Protein AF-A0A1G1HIR2-F1 (afdb_monomer)

pLDDT: mean 94.15, std 6.8, range [61.06, 98.75]

Mean predicted aligned error: 3.2 Å

Sequence (137 aa):
MTSCGCFECIIAIIPEANGIMIVQRGHTGMTPAGMKFSTLAGSVGGGTQNPGFMGIGRNFIISKKFLHGDGGIKRIVWMTKNLKESLKEDFDKRAAEEGVPDLLDRIADETICEDSEKLMEYLTQMGHPALSMDPML

Structure (mmCIF, N/CA/C/O backbone):
data_AF-A0A1G1HIR2-F1
#
_entry.id   AF-A0A1G1HIR2-F1
#
loop_
_atom_site.group_PDB
_atom_site.id
_atom_site.type_symbol
_atom_site.label_atom_id
_atom_site.label_alt_id
_atom_site.label_comp_id
_atom_site.label_asym_id
_atom_site.label_entity_id
_atom_site.label_seq_id
_atom_site.pdbx_PDB_ins_code
_atom_site.Cartn_x
_atom_site.Cartn_y
_atom_site.Cartn_z
_atom_site.occupancy
_atom_site.B_iso_or_equiv
_atom_site.auth_seq_id
_atom_site.auth_comp_id
_atom_site.auth_asym_id
_atom_site.auth_atom_id
_atom_site.pdbx_PDB_model_num
ATOM 1 N N . MET A 1 1 ? -6.108 7.105 -15.692 1.00 61.06 1 MET A N 1
ATOM 2 C CA . MET A 1 1 ? -5.687 8.489 -15.362 1.00 61.06 1 MET A CA 1
ATOM 3 C C . MET A 1 1 ? -4.197 8.599 -15.661 1.00 61.06 1 MET A C 1
ATOM 5 O O . MET A 1 1 ? -3.509 7.615 -15.436 1.00 61.06 1 MET A O 1
ATOM 9 N N . THR A 1 2 ? -3.713 9.718 -16.202 1.00 70.19 2 THR A N 1
ATOM 10 C CA . THR A 1 2 ? -2.271 9.980 -16.395 1.00 70.19 2 THR A CA 1
ATOM 11 C C . THR A 1 2 ? -1.739 10.838 -15.243 1.00 70.19 2 THR A C 1
ATOM 13 O O . THR A 1 2 ? -2.506 11.578 -14.626 1.00 70.19 2 THR A O 1
ATOM 16 N N . SER A 1 3 ? -0.445 10.748 -14.925 1.00 74.00 3 SER A N 1
ATOM 17 C CA . SER A 1 3 ? 0.148 11.464 -13.785 1.00 74.00 3 SER A CA 1
ATOM 18 C C . SER A 1 3 ? 1.183 12.512 -14.223 1.00 74.00 3 SER A C 1
ATOM 20 O O . SER A 1 3 ? 2.078 12.236 -15.021 1.00 74.00 3 SER A O 1
ATOM 22 N N . CYS A 1 4 ? 1.076 13.730 -13.677 1.00 72.25 4 CYS A N 1
ATOM 23 C CA . CYS A 1 4 ? 1.949 14.868 -14.007 1.00 72.25 4 CYS A CA 1
ATOM 24 C C . CYS A 1 4 ? 3.306 14.865 -13.274 1.00 72.25 4 CYS A C 1
ATOM 26 O O . CYS A 1 4 ? 4.223 15.554 -13.703 1.00 72.25 4 CYS A O 1
ATOM 28 N N . GLY A 1 5 ? 3.450 14.085 -12.193 1.00 73.00 5 GLY A N 1
ATOM 29 C CA . GLY A 1 5 ? 4.695 13.963 -11.417 1.00 73.00 5 GLY A CA 1
ATOM 30 C C . GLY A 1 5 ? 4.627 14.496 -9.980 1.00 73.00 5 GLY A C 1
ATOM 31 O O . GLY A 1 5 ? 5.512 14.185 -9.185 1.00 73.00 5 GLY A O 1
ATOM 32 N N . CYS A 1 6 ? 3.566 15.222 -9.610 1.00 85.75 6 CYS A N 1
ATOM 33 C CA . CYS A 1 6 ? 3.375 15.798 -8.266 1.00 85.75 6 CYS A CA 1
ATOM 34 C C . CYS A 1 6 ? 2.566 14.907 -7.304 1.00 85.75 6 CYS A C 1
ATOM 36 O O . CYS A 1 6 ? 2.048 15.393 -6.306 1.00 85.75 6 CYS A O 1
ATOM 38 N N . PHE A 1 7 ? 2.425 13.613 -7.595 1.00 90.31 7 PHE A N 1
ATOM 39 C CA . PHE A 1 7 ? 1.675 12.688 -6.740 1.00 90.31 7 PHE A CA 1
ATOM 40 C C . PHE A 1 7 ? 2.340 12.508 -5.368 1.00 90.31 7 PHE A C 1
ATOM 42 O O . PHE A 1 7 ? 3.571 12.502 -5.249 1.00 90.31 7 PHE A O 1
ATOM 49 N N . GLU A 1 8 ? 1.521 12.354 -4.332 1.00 94.44 8 GLU A N 1
ATOM 50 C CA . GLU A 1 8 ? 1.975 12.110 -2.959 1.00 94.44 8 GLU A CA 1
ATOM 51 C C . GLU A 1 8 ? 2.262 10.627 -2.729 1.00 94.44 8 GLU A C 1
ATOM 53 O O . GLU A 1 8 ? 3.152 10.283 -1.954 1.00 94.44 8 GLU A O 1
ATOM 58 N N . CYS A 1 9 ? 1.536 9.747 -3.420 1.00 96.94 9 CYS A N 1
ATOM 59 C CA . CYS A 1 9 ? 1.710 8.302 -3.344 1.00 96.94 9 CYS A CA 1
ATOM 60 C C . CYS A 1 9 ? 1.650 7.665 -4.736 1.00 96.94 9 CYS A C 1
ATOM 62 O O . CYS A 1 9 ? 1.074 8.230 -5.669 1.00 96.94 9 CYS A O 1
ATOM 64 N N . ILE A 1 10 ? 2.226 6.473 -4.862 1.00 96.75 10 ILE A N 1
ATOM 65 C CA . ILE A 1 10 ? 2.116 5.623 -6.049 1.00 96.75 10 ILE A CA 1
ATOM 66 C C . ILE A 1 10 ? 1.424 4.325 -5.654 1.00 96.75 10 ILE A C 1
ATOM 68 O O . ILE A 1 10 ? 1.825 3.687 -4.683 1.00 96.75 10 ILE A O 1
ATOM 72 N N . ILE A 1 11 ? 0.419 3.946 -6.437 1.00 96.56 11 ILE A N 1
ATOM 73 C CA . ILE A 1 11 ? -0.151 2.603 -6.480 1.00 96.56 11 ILE A CA 1
ATOM 74 C C . ILE A 1 11 ? 0.660 1.776 -7.478 1.00 96.56 11 ILE A C 1
ATOM 76 O O . ILE A 1 11 ? 0.889 2.239 -8.599 1.00 96.56 11 ILE A O 1
ATOM 80 N N . ALA A 1 12 ? 1.037 0.561 -7.091 1.00 96.31 12 ALA A N 1
ATOM 81 C CA . ALA A 1 12 ? 1.570 -0.458 -7.990 1.00 96.31 12 ALA A CA 1
ATOM 82 C C . ALA A 1 12 ? 0.864 -1.796 -7.738 1.00 96.31 12 ALA A C 1
ATOM 84 O O . ALA A 1 12 ? 0.650 -2.170 -6.585 1.00 96.31 12 ALA A O 1
ATOM 85 N N . ILE A 1 13 ? 0.496 -2.506 -8.803 1.00 95.88 13 ILE A N 1
ATOM 86 C CA . ILE A 1 13 ? -0.059 -3.859 -8.711 1.00 95.88 13 ILE A CA 1
ATOM 87 C C . ILE A 1 13 ? 1.007 -4.850 -8.232 1.00 95.88 13 ILE A C 1
ATOM 89 O O . ILE A 1 13 ? 2.159 -4.780 -8.656 1.00 95.88 13 ILE A O 1
ATOM 93 N N . ILE A 1 14 ? 0.601 -5.769 -7.357 1.00 96.88 14 ILE A N 1
ATOM 94 C CA . ILE A 1 14 ? 1.360 -6.950 -6.940 1.00 96.88 14 ILE A CA 1
ATOM 95 C C . ILE A 1 14 ? 0.559 -8.170 -7.416 1.00 96.88 14 ILE A C 1
ATOM 97 O O . ILE A 1 14 ? -0.359 -8.606 -6.710 1.00 96.88 14 ILE A O 1
ATOM 101 N N . PRO A 1 15 ? 0.828 -8.677 -8.635 1.00 94.75 15 PRO A N 1
ATOM 102 C CA . PRO A 1 15 ? 0.042 -9.748 -9.244 1.00 94.75 15 PRO A CA 1
ATOM 103 C C . PRO A 1 15 ? -0.049 -11.000 -8.369 1.00 94.75 15 PRO A C 1
ATOM 105 O O . PRO A 1 15 ? -1.126 -11.571 -8.223 1.00 94.75 15 PRO A O 1
ATOM 108 N N . GLU A 1 16 ? 1.057 -11.382 -7.732 1.00 94.50 16 GLU A N 1
ATOM 109 C CA . GLU A 1 16 ? 1.164 -12.569 -6.883 1.00 94.50 16 GLU A CA 1
ATOM 110 C C . GLU A 1 16 ? 0.215 -12.502 -5.679 1.00 94.50 16 GLU A C 1
ATOM 112 O O . GLU A 1 16 ? -0.315 -13.524 -5.252 1.00 94.50 16 GLU A O 1
ATOM 117 N N . ALA A 1 17 ? -0.046 -11.291 -5.175 1.00 96.94 17 ALA A N 1
ATOM 118 C CA . ALA A 1 17 ? -0.908 -11.031 -4.025 1.00 96.94 17 ALA A CA 1
ATOM 119 C C . ALA A 1 17 ? -2.356 -10.691 -4.403 1.00 96.94 17 ALA A C 1
ATOM 121 O O . ALA A 1 17 ? -3.150 -10.349 -3.522 1.00 96.94 17 ALA A O 1
ATOM 122 N N . ASN A 1 18 ? -2.699 -10.737 -5.697 1.00 97.19 18 ASN A N 1
ATOM 123 C CA . ASN A 1 18 ? -4.004 -10.324 -6.220 1.00 97.19 18 ASN A CA 1
ATOM 124 C C . ASN A 1 18 ? -4.439 -8.937 -5.693 1.00 97.19 18 ASN A C 1
ATOM 126 O O . ASN A 1 18 ? -5.601 -8.704 -5.336 1.00 97.19 18 ASN A O 1
ATOM 130 N N . GLY A 1 19 ? -3.471 -8.028 -5.565 1.00 97.81 19 GLY A N 1
ATOM 131 C CA . GLY A 1 19 ? -3.635 -6.779 -4.837 1.00 97.81 19 GLY A CA 1
ATOM 132 C C . GLY A 1 19 ? -2.695 -5.682 -5.313 1.00 97.81 19 GLY A C 1
ATOM 133 O O . GLY A 1 19 ? -2.032 -5.783 -6.343 1.00 97.81 19 GLY A O 1
ATOM 134 N N . ILE A 1 20 ? -2.651 -4.601 -4.547 1.00 98.25 20 ILE A N 1
ATOM 135 C CA . ILE A 1 20 ? -1.844 -3.418 -4.818 1.00 98.25 20 ILE A CA 1
ATOM 136 C C . ILE A 1 20 ? -1.038 -3.009 -3.585 1.00 98.25 20 ILE A C 1
ATOM 138 O O . ILE A 1 20 ? -1.478 -3.152 -2.443 1.00 98.25 20 ILE A O 1
ATOM 142 N N . MET A 1 21 ? 0.130 -2.428 -3.819 1.00 98.19 21 MET A N 1
ATOM 143 C CA . MET A 1 21 ? 0.902 -1.722 -2.804 1.00 98.19 21 MET A CA 1
ATOM 144 C C . MET A 1 21 ? 0.774 -0.207 -2.977 1.00 98.19 21 MET A C 1
ATOM 146 O O . MET A 1 21 ? 0.580 0.287 -4.092 1.00 98.19 21 MET A O 1
ATOM 150 N N . ILE A 1 22 ? 0.925 0.535 -1.878 1.00 98.25 22 ILE A N 1
ATOM 151 C CA . ILE A 1 22 ? 0.970 1.999 -1.886 1.00 98.25 22 ILE A CA 1
ATOM 152 C C . ILE A 1 22 ? 2.246 2.479 -1.204 1.00 98.25 22 ILE A C 1
ATOM 154 O O . ILE A 1 22 ? 2.472 2.224 -0.024 1.00 98.25 22 ILE A O 1
ATOM 158 N N . VAL A 1 23 ? 3.057 3.235 -1.938 1.00 97.75 23 VAL A N 1
ATOM 159 C CA . VAL A 1 23 ? 4.281 3.847 -1.411 1.00 97.75 23 VAL A CA 1
ATOM 160 C C . VAL A 1 23 ? 4.187 5.368 -1.477 1.00 97.75 23 VAL A C 1
ATOM 162 O O . VAL A 1 23 ? 3.839 5.947 -2.509 1.00 97.75 23 VAL A O 1
ATOM 165 N N . GLN A 1 24 ? 4.483 6.031 -0.359 1.00 95.62 24 GLN A N 1
ATOM 166 C CA . GLN A 1 24 ? 4.482 7.490 -0.266 1.00 95.62 24 GLN A CA 1
ATOM 167 C C . GLN A 1 24 ? 5.788 8.107 -0.782 1.00 95.62 24 GLN A C 1
ATOM 169 O O . GLN A 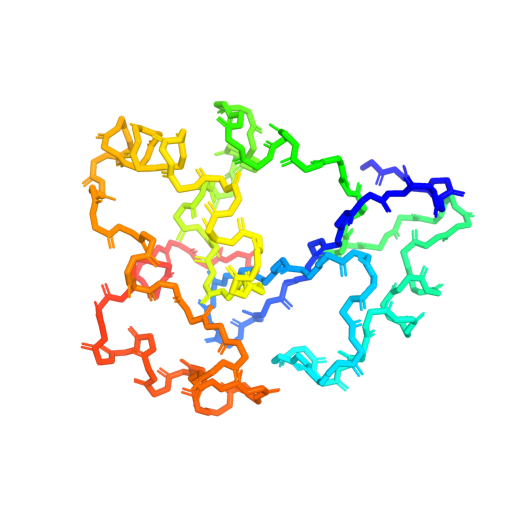1 24 ? 6.874 7.529 -0.670 1.00 95.62 24 GLN A O 1
ATOM 174 N N . ARG A 1 25 ? 5.697 9.341 -1.280 1.00 94.19 25 ARG A N 1
ATOM 175 C CA . ARG A 1 25 ? 6.861 10.165 -1.603 1.00 94.19 25 ARG A CA 1
ATOM 176 C C . ARG A 1 25 ? 7.723 10.352 -0.357 1.00 94.19 25 ARG A C 1
ATOM 178 O O . ARG A 1 25 ? 7.222 10.671 0.716 1.00 94.19 25 ARG A O 1
ATOM 185 N N . GLY A 1 26 ? 9.031 10.182 -0.526 1.00 91.81 26 GLY A N 1
ATOM 186 C CA . GLY A 1 26 ? 10.010 10.296 0.557 1.00 91.81 26 GLY A CA 1
ATOM 187 C C . GLY A 1 26 ? 10.383 8.963 1.206 1.00 91.81 26 GLY A C 1
ATOM 188 O O . GLY A 1 26 ? 11.398 8.913 1.892 1.00 91.81 26 GLY A O 1
ATOM 189 N N . HIS A 1 27 ? 9.651 7.875 0.943 1.00 96.31 27 HIS A N 1
ATOM 190 C CA . HIS A 1 27 ? 10.116 6.541 1.315 1.00 96.31 27 HIS A CA 1
ATOM 191 C C . HIS A 1 27 ? 11.293 6.113 0.417 1.00 96.31 27 HIS A C 1
ATOM 193 O O . HIS A 1 27 ? 11.208 6.186 -0.812 1.00 96.31 27 HIS A O 1
ATOM 199 N N . THR A 1 28 ? 12.405 5.696 1.028 1.00 95.56 28 THR A N 1
ATOM 200 C CA . THR A 1 28 ? 13.680 5.385 0.345 1.00 95.56 28 THR A CA 1
ATOM 201 C C . THR A 1 28 ? 14.028 3.892 0.320 1.00 95.56 28 THR A C 1
ATOM 203 O O . THR A 1 28 ? 15.009 3.509 -0.339 1.00 95.56 28 THR A O 1
ATOM 206 N N . GLY A 1 29 ? 13.240 3.075 1.027 1.00 95.06 29 GLY A N 1
ATOM 207 C CA . GLY A 1 29 ? 13.372 1.624 1.118 1.00 95.06 29 GLY A CA 1
ATOM 208 C C . GLY A 1 29 ? 12.928 0.897 -0.148 1.00 95.06 29 GLY A C 1
ATOM 209 O O . GLY A 1 29 ? 12.462 1.509 -1.119 1.00 95.06 29 GLY A O 1
ATOM 210 N N . MET A 1 30 ? 13.144 -0.418 -0.145 1.00 97.12 30 MET A N 1
ATOM 211 C CA . MET A 1 30 ? 12.607 -1.297 -1.178 1.00 97.12 30 MET A CA 1
ATOM 212 C C . MET A 1 30 ? 11.120 -1.537 -0.937 1.00 97.12 30 MET A C 1
ATOM 214 O O . MET A 1 30 ? 10.594 -1.312 0.148 1.00 97.12 30 MET A O 1
ATOM 218 N N . THR A 1 31 ? 10.432 -1.962 -1.988 1.00 97.81 31 THR A N 1
ATOM 219 C CA . THR A 1 31 ? 9.017 -2.310 -1.914 1.00 97.81 31 THR A CA 1
ATOM 220 C C . THR A 1 31 ? 8.804 -3.682 -2.539 1.00 97.81 31 THR A C 1
ATOM 222 O O . THR A 1 31 ? 9.610 -4.077 -3.391 1.00 97.81 31 THR A O 1
ATOM 225 N N . PRO A 1 32 ? 7.699 -4.375 -2.213 1.00 97.25 32 PRO A N 1
ATOM 226 C CA . PRO A 1 32 ? 7.391 -5.685 -2.788 1.00 97.25 32 PRO A CA 1
ATOM 227 C C . PRO A 1 32 ? 7.295 -5.709 -4.322 1.00 97.25 32 PRO A C 1
ATOM 229 O O . PRO A 1 32 ? 7.415 -6.772 -4.917 1.00 97.25 32 PRO A O 1
ATOM 232 N N . ALA A 1 33 ? 7.158 -4.552 -4.982 1.00 95.44 33 ALA A N 1
ATOM 233 C CA . ALA A 1 33 ? 7.251 -4.429 -6.441 1.00 95.44 33 ALA A CA 1
ATOM 234 C C . ALA A 1 33 ? 8.697 -4.511 -6.988 1.00 95.44 33 ALA A C 1
ATOM 236 O O . ALA A 1 33 ? 8.930 -4.242 -8.166 1.00 95.44 33 ALA A O 1
ATOM 237 N N . GLY A 1 34 ? 9.695 -4.794 -6.143 1.00 94.56 34 GLY A N 1
ATOM 238 C CA . GLY A 1 34 ? 11.106 -4.884 -6.533 1.00 94.56 34 GLY A CA 1
ATOM 239 C C . GLY A 1 34 ? 11.739 -3.538 -6.900 1.00 94.56 34 GLY A C 1
ATOM 240 O O . GLY A 1 34 ? 12.816 -3.492 -7.492 1.00 94.56 34 GLY A O 1
ATOM 241 N N . MET A 1 35 ? 11.083 -2.424 -6.568 1.00 95.06 35 MET A N 1
ATOM 242 C CA . MET A 1 35 ? 11.492 -1.076 -6.966 1.00 95.06 35 MET A CA 1
ATOM 243 C C . MET A 1 35 ? 11.327 -0.073 -5.824 1.00 95.06 35 MET A C 1
ATOM 245 O O . MET A 1 35 ? 10.425 -0.183 -4.998 1.00 95.06 35 MET A O 1
ATOM 249 N N . LYS A 1 36 ? 12.182 0.953 -5.802 1.00 96.19 36 LYS A N 1
ATOM 250 C CA . LYS A 1 36 ? 12.035 2.111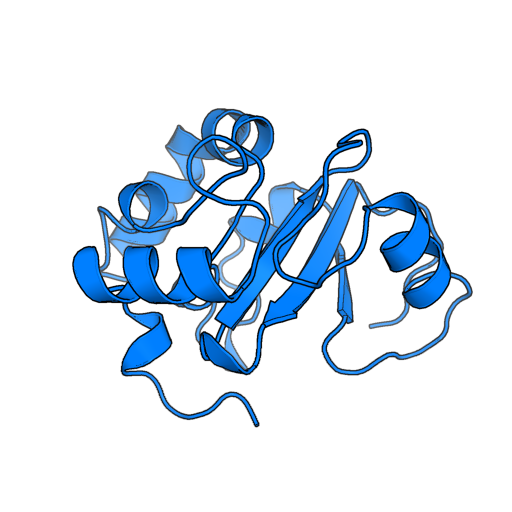 -4.906 1.00 96.19 36 LYS A CA 1
ATOM 251 C C . LYS A 1 36 ? 11.006 3.099 -5.452 1.00 96.19 36 LYS A C 1
ATOM 253 O O . LYS A 1 36 ? 10.746 3.126 -6.658 1.00 96.19 36 LYS A O 1
ATOM 258 N N . PHE A 1 37 ? 10.521 4.005 -4.596 1.00 94.19 37 PHE A N 1
ATOM 259 C CA . PHE A 1 37 ? 9.629 5.098 -5.007 1.00 94.19 37 PHE A CA 1
ATOM 260 C C . PHE A 1 37 ? 10.179 5.894 -6.201 1.00 94.19 37 PHE A C 1
ATOM 262 O O . PHE A 1 37 ? 9.433 6.194 -7.125 1.00 94.19 37 PHE A O 1
ATOM 269 N N . SER A 1 38 ? 11.474 6.231 -6.214 1.00 92.88 38 SER A N 1
ATOM 270 C CA . SER A 1 38 ? 12.085 7.019 -7.297 1.00 92.88 38 SER A CA 1
ATOM 271 C C . SER A 1 38 ? 12.007 6.321 -8.658 1.00 92.88 38 SER A C 1
ATOM 273 O O . SER A 1 38 ? 11.711 6.967 -9.662 1.00 92.88 38 SER A O 1
ATOM 275 N N . THR A 1 39 ? 12.218 5.004 -8.690 1.00 93.06 39 THR A N 1
ATOM 276 C CA . THR A 1 39 ? 12.117 4.185 -9.905 1.00 93.06 39 THR A CA 1
ATOM 277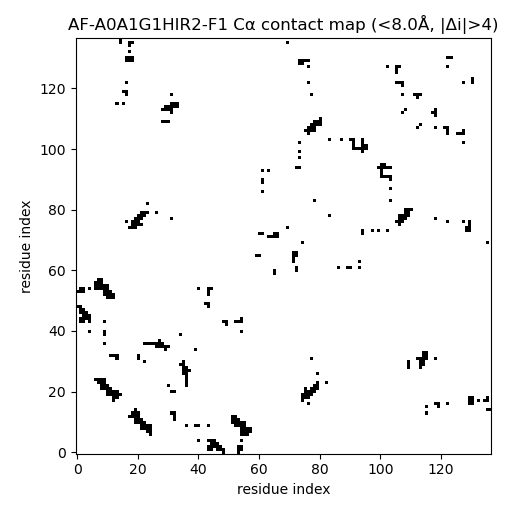 C C . THR A 1 39 ? 10.666 4.070 -10.373 1.00 93.06 39 THR A C 1
ATOM 279 O O . THR A 1 39 ? 10.370 4.280 -11.552 1.00 93.06 39 THR A O 1
ATOM 282 N N . LEU A 1 40 ? 9.738 3.824 -9.441 1.00 92.69 40 LEU A N 1
ATOM 283 C CA . LEU A 1 40 ? 8.301 3.802 -9.727 1.00 92.69 40 LEU A CA 1
ATOM 284 C C . LEU A 1 40 ? 7.814 5.162 -10.247 1.00 92.69 40 LEU A C 1
ATOM 286 O O . LEU A 1 40 ? 7.059 5.225 -11.212 1.00 92.69 40 LEU A O 1
ATOM 290 N N . ALA A 1 41 ? 8.289 6.266 -9.669 1.00 91.00 41 ALA A N 1
ATOM 291 C CA . ALA A 1 41 ? 7.913 7.614 -10.080 1.00 91.00 41 ALA A CA 1
ATOM 292 C C . ALA A 1 41 ? 8.329 7.913 -11.527 1.00 91.00 41 ALA A C 1
ATOM 294 O O . ALA A 1 41 ? 7.556 8.529 -12.261 1.00 91.00 41 ALA A O 1
A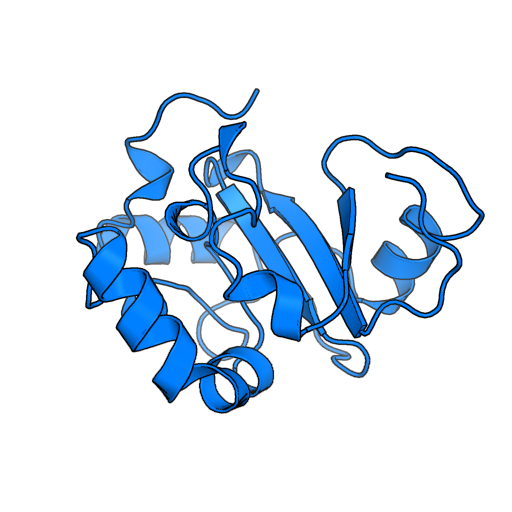TOM 295 N N . GLY A 1 42 ? 9.509 7.442 -11.946 1.00 87.94 42 GLY A N 1
ATOM 296 C CA . GLY A 1 42 ? 9.955 7.523 -13.339 1.00 87.94 42 GLY A CA 1
ATOM 297 C C . GLY A 1 42 ? 9.061 6.733 -14.297 1.00 87.94 42 GLY A C 1
ATOM 298 O O . GLY A 1 42 ? 8.841 7.170 -15.422 1.00 87.94 42 GLY A O 1
ATOM 299 N N . SER A 1 43 ? 8.490 5.623 -13.823 1.00 83.44 43 SER A N 1
ATOM 300 C CA . SER A 1 43 ? 7.569 4.784 -14.597 1.00 83.44 43 SER A CA 1
ATOM 301 C C . SER A 1 43 ? 6.144 5.337 -14.637 1.00 83.44 43 SER A C 1
ATOM 303 O O . SER A 1 43 ? 5.402 5.001 -15.538 1.00 83.44 43 SER A O 1
ATOM 305 N N . VAL A 1 44 ? 5.720 6.174 -13.687 1.00 84.75 44 VAL A N 1
ATOM 306 C CA . VAL A 1 44 ? 4.338 6.702 -13.614 1.00 84.75 44 VAL A CA 1
ATOM 307 C C . VAL A 1 44 ? 4.217 8.130 -14.150 1.00 84.75 44 VAL A C 1
ATOM 309 O O . VAL A 1 44 ? 3.146 8.556 -14.583 1.00 84.75 44 VAL A O 1
ATOM 312 N N . GLY A 1 45 ? 5.300 8.903 -14.088 1.00 80.25 45 GLY A N 1
ATOM 313 C CA . GLY A 1 45 ? 5.327 10.296 -14.520 1.00 80.25 45 GLY A CA 1
ATOM 314 C C . GLY A 1 45 ? 5.244 10.495 -16.039 1.00 80.25 45 GLY A C 1
ATOM 315 O O . GLY A 1 45 ? 5.195 9.562 -16.839 1.00 80.25 45 GLY A O 1
ATOM 316 N N . GLY A 1 46 ? 5.241 11.766 -16.450 1.00 78.75 46 GLY A N 1
ATOM 317 C CA . GLY A 1 46 ? 5.362 12.145 -17.863 1.00 78.75 46 GLY A CA 1
ATOM 318 C C . GLY A 1 46 ? 4.071 12.048 -18.678 1.00 78.75 46 GLY A C 1
ATOM 319 O O . GLY A 1 46 ? 4.129 12.079 -19.902 1.00 78.75 46 GLY A O 1
ATOM 320 N N . GLY A 1 47 ? 2.906 11.936 -18.032 1.00 76.31 47 GLY A N 1
ATOM 321 C CA . GLY A 1 47 ? 1.621 11.909 -18.738 1.00 76.31 47 GLY A CA 1
ATOM 322 C C . GLY A 1 47 ? 1.343 10.606 -19.497 1.00 76.31 47 GLY A C 1
ATOM 323 O O . GLY A 1 47 ? 0.416 10.562 -20.302 1.00 76.31 47 GLY A O 1
ATOM 324 N N . THR A 1 48 ? 2.118 9.553 -19.235 1.00 76.81 48 THR A N 1
ATOM 325 C CA . THR A 1 48 ? 1.931 8.230 -19.838 1.00 76.81 48 THR A CA 1
ATOM 326 C C . THR A 1 48 ? 0.851 7.436 -19.094 1.00 76.81 48 THR A C 1
ATOM 328 O O . THR A 1 48 ? 0.576 7.678 -17.915 1.00 76.81 48 THR A O 1
ATOM 331 N N . GLN A 1 49 ? 0.168 6.531 -19.799 1.00 75.81 49 GLN A N 1
ATOM 332 C CA . GLN A 1 49 ? -0.747 5.571 -19.181 1.00 75.81 49 GLN A CA 1
ATOM 333 C C . GLN A 1 49 ? -0.005 4.255 -18.987 1.00 75.81 49 GLN A C 1
ATOM 335 O O . GLN A 1 49 ? 0.317 3.597 -19.970 1.00 75.81 49 GLN A O 1
ATOM 340 N N . ASN A 1 50 ? 0.222 3.870 -17.733 1.00 83.12 50 ASN A N 1
ATOM 341 C CA . ASN A 1 50 ? 0.847 2.595 -17.396 1.00 83.12 50 ASN A CA 1
ATOM 342 C C . ASN A 1 50 ? -0.144 1.745 -16.601 1.00 83.12 50 ASN A C 1
ATOM 344 O O . ASN A 1 50 ? -0.359 2.013 -15.418 1.00 83.12 50 ASN A O 1
ATOM 348 N N . PRO A 1 51 ? -0.801 0.760 -17.246 1.00 83.62 51 PRO A N 1
ATOM 349 C CA . PRO A 1 51 ? -1.698 -0.162 -16.561 1.00 83.62 51 PRO A CA 1
ATOM 350 C C . PRO A 1 51 ? -1.019 -0.796 -15.342 1.00 83.62 51 PRO A C 1
ATOM 352 O O . PRO A 1 51 ? 0.156 -1.148 -15.394 1.00 83.62 51 PRO A O 1
ATOM 355 N N . GLY A 1 52 ? -1.752 -0.904 -14.234 1.00 86.50 52 GLY A N 1
ATOM 356 C CA . GLY A 1 52 ? -1.219 -1.418 -12.969 1.00 86.50 52 GLY A CA 1
ATOM 357 C C . GLY A 1 52 ? -0.454 -0.396 -12.122 1.00 86.50 52 GLY A C 1
ATOM 358 O O . GLY A 1 52 ? -0.145 -0.699 -10.972 1.00 86.50 52 GLY A O 1
ATOM 359 N N . PHE A 1 53 ? -0.202 0.819 -12.626 1.00 91.44 53 PHE A N 1
ATOM 360 C CA . PHE A 1 53 ? 0.452 1.881 -11.864 1.00 91.44 53 PHE A CA 1
ATOM 361 C C . PHE A 1 53 ? -0.335 3.194 -11.909 1.00 91.44 53 PHE A C 1
ATOM 363 O O . PHE A 1 53 ? -0.863 3.598 -12.945 1.00 91.44 53 PHE A O 1
ATOM 370 N N . MET A 1 54 ? -0.411 3.900 -10.780 1.00 92.38 54 MET A N 1
ATOM 371 C CA . MET A 1 54 ? -1.124 5.180 -10.713 1.00 92.38 54 MET A CA 1
ATOM 372 C C . MET A 1 54 ? -0.559 6.093 -9.628 1.00 92.38 54 MET A C 1
ATOM 374 O O . MET A 1 54 ? -0.428 5.694 -8.475 1.00 92.38 54 MET A O 1
ATOM 378 N N . GLY A 1 55 ? -0.277 7.349 -9.976 1.00 93.69 55 GLY A N 1
ATOM 379 C CA . GLY A 1 55 ? 0.037 8.385 -8.996 1.00 93.69 55 GLY A CA 1
ATOM 380 C C . GLY A 1 55 ? -1.242 8.968 -8.399 1.00 93.69 55 GLY A C 1
ATOM 381 O O . GLY A 1 55 ? -2.140 9.360 -9.146 1.00 93.69 55 GLY A O 1
ATOM 382 N N . ILE A 1 56 ? -1.317 9.060 -7.071 1.00 95.12 56 ILE A N 1
ATOM 383 C CA . ILE A 1 56 ? -2.495 9.549 -6.341 1.00 95.12 56 ILE A CA 1
ATOM 384 C C . ILE A 1 56 ? -2.122 10.592 -5.278 1.00 95.12 56 ILE A C 1
ATOM 386 O O . ILE A 1 56 ? -0.972 10.690 -4.842 1.00 95.12 56 ILE A O 1
ATOM 390 N N . GLY A 1 57 ? -3.120 11.364 -4.845 1.00 95.31 57 GLY A N 1
ATOM 391 C CA . GLY A 1 57 ? -3.057 12.111 -3.588 1.00 95.31 57 GLY A CA 1
ATOM 392 C C . GLY A 1 57 ? -3.392 11.206 -2.401 1.00 95.31 57 GLY A C 1
ATOM 393 O O . GLY A 1 57 ? -4.191 10.276 -2.532 1.00 95.31 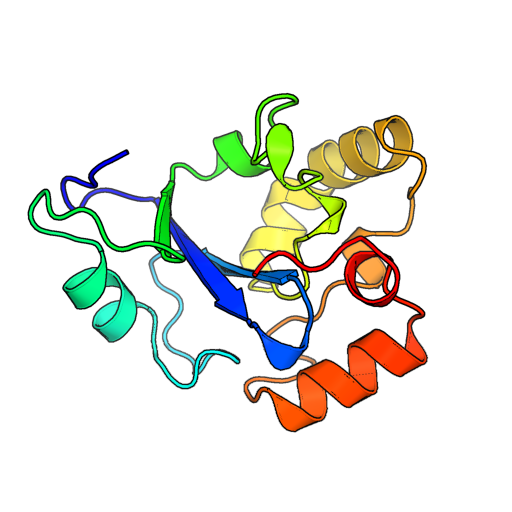57 GLY A O 1
ATOM 394 N N . ARG A 1 58 ? -2.822 11.498 -1.233 1.00 95.19 58 ARG A N 1
ATOM 395 C CA . ARG A 1 58 ? -2.931 10.687 -0.012 1.00 95.19 58 ARG A CA 1
ATOM 396 C C . ARG A 1 58 ? -4.381 10.429 0.395 1.00 95.19 58 ARG A C 1
ATOM 398 O O . ARG A 1 58 ? -4.779 9.297 0.647 1.00 95.19 58 ARG A O 1
ATOM 405 N N . ASN A 1 59 ? -5.197 11.481 0.398 1.00 94.38 59 ASN A N 1
ATOM 406 C CA . ASN A 1 59 ? -6.592 11.411 0.844 1.00 94.38 59 ASN A CA 1
ATOM 407 C C . ASN A 1 59 ? -7.498 10.633 -0.123 1.00 94.38 59 ASN A C 1
ATOM 409 O O . ASN A 1 59 ? -8.629 10.306 0.228 1.00 94.38 59 ASN A O 1
ATOM 413 N N . PHE A 1 60 ? -7.027 10.311 -1.333 1.00 96.81 60 PHE A N 1
ATOM 414 C CA . PHE A 1 60 ? -7.802 9.478 -2.247 1.00 96.81 60 PHE A CA 1
ATOM 415 C C . PHE A 1 60 ? -7.929 8.035 -1.741 1.00 96.81 60 PHE A C 1
ATOM 417 O O . PHE A 1 60 ? -8.937 7.402 -2.032 1.00 96.81 60 PHE A O 1
ATOM 424 N N . ILE A 1 61 ? -6.978 7.548 -0.932 1.00 97.75 61 ILE A N 1
ATOM 425 C CA . ILE A 1 61 ? -6.954 6.177 -0.385 1.00 97.75 61 ILE A CA 1
ATOM 426 C C . ILE A 1 61 ? -8.218 5.866 0.429 1.00 97.75 61 ILE A C 1
ATOM 428 O O . ILE A 1 61 ? -8.785 4.787 0.308 1.00 97.75 61 ILE A O 1
ATOM 432 N N . ILE A 1 62 ? -8.708 6.833 1.209 1.00 97.19 62 ILE A N 1
ATOM 433 C CA . ILE A 1 62 ? -9.903 6.681 2.059 1.00 97.19 62 ILE A CA 1
ATOM 434 C C . ILE A 1 62 ? -11.219 6.984 1.320 1.00 97.19 62 ILE A C 1
ATOM 436 O O . ILE A 1 62 ? -12.302 6.934 1.902 1.00 97.19 62 ILE A O 1
ATOM 440 N N . SER A 1 63 ? -11.162 7.315 0.027 1.00 97.56 63 SER A N 1
ATOM 441 C CA . SER A 1 63 ? -12.355 7.627 -0.760 1.00 97.56 63 SER A CA 1
ATOM 442 C C . SER A 1 63 ? -13.219 6.388 -0.992 1.00 97.56 63 SER A C 1
ATOM 444 O O . SER A 1 63 ? -12.722 5.319 -1.335 1.00 97.56 63 SER A O 1
ATOM 446 N N . LYS A 1 64 ? -14.548 6.546 -0.972 1.00 96.75 64 LYS A N 1
ATOM 447 C CA . LYS A 1 64 ? -15.483 5.4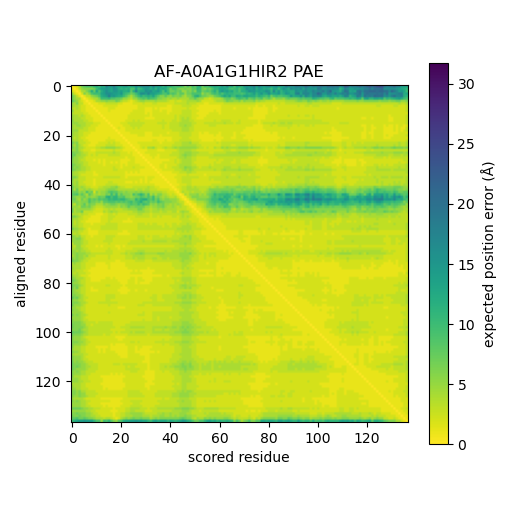91 -1.420 1.00 96.75 64 LYS A CA 1
ATOM 448 C C . LYS A 1 64 ? -15.314 5.129 -2.901 1.00 96.75 64 LYS A C 1
ATOM 450 O O . LYS A 1 64 ? -15.740 4.062 -3.323 1.00 96.75 64 LYS A O 1
ATOM 455 N N . LYS A 1 65 ? -14.686 6.014 -3.685 1.00 96.75 65 LYS A N 1
ATOM 456 C CA . LYS A 1 65 ? -14.389 5.807 -5.110 1.00 96.75 65 LYS A CA 1
ATOM 457 C C . LYS A 1 65 ? -12.999 5.217 -5.360 1.00 96.75 65 LYS A C 1
ATOM 459 O O . LYS A 1 65 ? -12.668 4.968 -6.518 1.00 96.75 65 LYS A O 1
ATOM 464 N N . PHE A 1 66 ? -12.187 5.026 -4.319 1.00 97.31 66 PHE A N 1
ATOM 465 C CA . PHE A 1 66 ? -10.864 4.427 -4.449 1.00 97.31 66 PHE A CA 1
ATOM 466 C C . PHE A 1 66 ? -10.997 3.025 -5.040 1.00 97.31 66 PHE A C 1
ATOM 468 O O . PHE A 1 66 ? -11.628 2.181 -4.412 1.00 97.31 66 PHE A O 1
ATOM 475 N N . LEU A 1 67 ? -10.465 2.817 -6.252 1.00 94.81 67 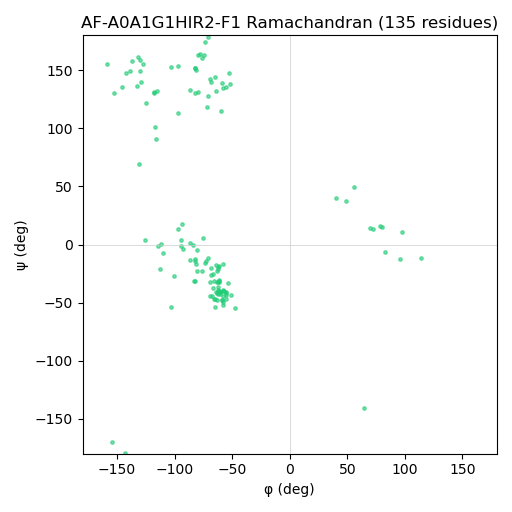LEU A N 1
ATOM 476 C CA . LEU A 1 67 ? -10.463 1.543 -6.988 1.00 94.81 67 LEU A CA 1
ATOM 477 C C . LEU A 1 67 ? -11.778 0.746 -6.875 1.00 94.81 67 LEU A C 1
ATOM 479 O O . LEU A 1 67 ? -11.765 -0.469 -6.711 1.00 94.81 67 LEU A O 1
ATOM 483 N N . HIS A 1 68 ? -12.928 1.430 -6.913 1.00 93.81 68 HIS A N 1
ATOM 484 C CA . HIS A 1 68 ? -14.219 0.813 -6.580 1.00 93.81 68 HIS A CA 1
ATOM 485 C C . HIS A 1 68 ? -14.541 -0.405 -7.461 1.00 93.81 68 HIS A C 1
ATOM 487 O O . HIS A 1 68 ? -15.003 -1.418 -6.946 1.00 93.81 68 HIS A O 1
ATOM 493 N N . GLY A 1 69 ? -14.239 -0.326 -8.763 1.00 92.50 69 GLY A N 1
ATOM 494 C CA . GLY A 1 69 ? -14.431 -1.437 -9.701 1.00 92.50 69 GLY A CA 1
ATOM 495 C C . GLY A 1 69 ? -13.519 -2.637 -9.438 1.00 92.50 69 GLY A C 1
ATOM 496 O O . GLY A 1 69 ? -13.905 -3.759 -9.737 1.00 92.50 69 GLY A O 1
ATOM 497 N N . ASP A 1 70 ? -12.362 -2.414 -8.812 1.00 93.38 70 ASP A N 1
ATOM 498 C CA . ASP A 1 70 ? -11.384 -3.460 -8.504 1.00 93.38 70 ASP A CA 1
ATOM 499 C C . ASP A 1 70 ? -11.561 -4.021 -7.083 1.00 93.38 70 ASP A C 1
ATOM 501 O O . ASP A 1 70 ? -10.830 -4.917 -6.670 1.00 93.38 70 ASP A O 1
ATOM 505 N N . GLY A 1 71 ? -12.524 -3.512 -6.306 1.00 95.56 71 GLY A N 1
ATOM 506 C CA . GLY A 1 71 ? -12.789 -3.934 -4.925 1.00 95.56 71 GLY A CA 1
ATOM 507 C C . GLY A 1 71 ? -12.167 -3.049 -3.837 1.00 95.56 71 GLY A C 1
ATOM 508 O O . GLY A 1 71 ? -12.204 -3.394 -2.653 1.00 95.56 71 GLY A O 1
ATOM 509 N N . GLY A 1 72 ? -11.650 -1.883 -4.224 1.00 97.25 72 GLY A N 1
ATOM 510 C CA . GLY A 1 72 ? -11.304 -0.776 -3.339 1.00 97.25 72 GLY A CA 1
ATOM 511 C C . GLY A 1 72 ? -10.191 -1.065 -2.340 1.00 97.25 72 GLY A C 1
ATOM 512 O O . GLY A 1 72 ? -9.191 -1.699 -2.668 1.00 97.25 72 GLY A O 1
ATOM 513 N N . ILE A 1 73 ? -10.341 -0.567 -1.108 1.00 98.25 73 ILE A N 1
ATOM 514 C CA . ILE A 1 73 ? -9.281 -0.645 -0.089 1.00 98.25 73 ILE A CA 1
ATOM 515 C C . ILE A 1 73 ? -8.913 -2.084 0.291 1.00 98.25 73 ILE A C 1
ATOM 517 O O . ILE A 1 73 ? -7.790 -2.318 0.719 1.00 98.25 73 ILE A O 1
ATOM 521 N N . LYS A 1 74 ? -9.802 -3.061 0.053 1.00 98.19 74 LYS A N 1
ATOM 522 C CA . LYS A 1 74 ? -9.538 -4.493 0.284 1.00 98.19 74 LYS A CA 1
ATOM 523 C C . LYS A 1 74 ? -8.430 -5.055 -0.609 1.00 98.19 74 LYS A C 1
ATOM 525 O O . LYS A 1 74 ? -7.897 -6.116 -0.302 1.00 98.19 74 LYS A O 1
ATOM 530 N N . ARG A 1 75 ? -8.079 -4.356 -1.696 1.00 98.25 75 ARG A N 1
ATOM 531 C CA . ARG A 1 75 ? -6.945 -4.703 -2.565 1.00 98.25 75 ARG A CA 1
ATOM 532 C C . ARG A 1 75 ? -5.606 -4.220 -2.042 1.00 98.25 75 ARG A C 1
ATOM 534 O O . ARG A 1 75 ? -4.587 -4.652 -2.563 1.00 98.25 75 ARG A O 1
ATOM 541 N N . ILE A 1 76 ? -5.579 -3.326 -1.061 1.00 98.56 76 ILE A N 1
ATOM 542 C CA . ILE A 1 76 ? -4.321 -2.8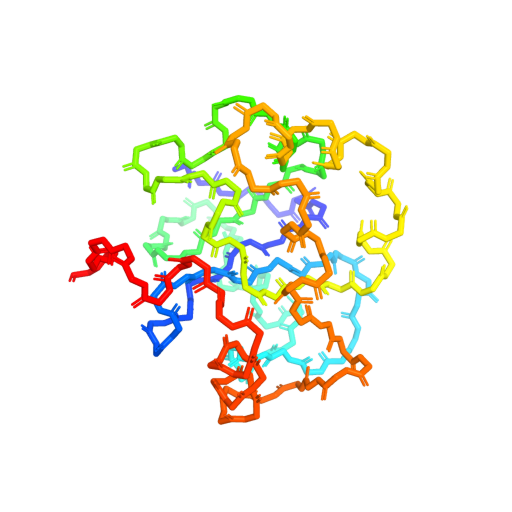38 -0.506 1.00 98.56 76 ILE A CA 1
ATOM 543 C C . ILE A 1 76 ? -3.707 -3.968 0.306 1.00 98.56 76 ILE A C 1
ATOM 545 O O . ILE A 1 76 ? -4.331 -4.415 1.253 1.00 98.56 76 ILE A O 1
ATOM 549 N N . VAL A 1 77 ? -2.518 -4.427 -0.077 1.00 98.69 77 VAL A N 1
ATOM 550 C CA . VAL A 1 77 ? -1.798 -5.519 0.603 1.00 98.69 77 VAL A CA 1
ATOM 551 C C . VAL A 1 77 ? -0.526 -5.043 1.297 1.00 98.69 77 VAL A C 1
ATOM 553 O O . VAL A 1 77 ? -0.040 -5.690 2.220 1.00 98.69 77 VAL A O 1
ATOM 556 N N . TRP A 1 78 ? 0.004 -3.890 0.883 1.00 98.75 78 TRP A N 1
ATOM 557 C CA . TRP A 1 78 ? 1.194 -3.292 1.477 1.00 98.75 78 TRP A CA 1
ATOM 558 C C . TRP A 1 78 ? 1.102 -1.764 1.463 1.00 98.75 78 TRP A C 1
ATOM 560 O O . TRP A 1 78 ? 0.717 -1.163 0.454 1.00 98.75 78 TRP A O 1
ATOM 570 N N . MET A 1 79 ? 1.466 -1.123 2.570 1.00 98.38 79 MET A N 1
ATOM 571 C CA . MET A 1 79 ? 1.562 0.332 2.703 1.00 98.38 79 MET A CA 1
ATOM 572 C C . MET A 1 79 ? 2.758 0.684 3.572 1.00 98.38 79 MET A C 1
ATOM 574 O O . MET A 1 79 ? 3.019 -0.013 4.542 1.00 98.38 79 MET A O 1
ATOM 578 N N . THR A 1 80 ? 3.420 1.810 3.315 1.00 97.94 80 THR A N 1
ATOM 579 C CA . THR A 1 80 ? 4.439 2.304 4.250 1.00 97.94 80 THR A CA 1
ATOM 580 C C . THR A 1 80 ? 3.835 2.553 5.633 1.00 97.94 80 THR A C 1
ATOM 582 O O . THR A 1 80 ? 2.743 3.120 5.741 1.00 97.94 80 THR A O 1
ATOM 585 N N . LYS A 1 81 ? 4.548 2.199 6.704 1.00 97.75 81 LYS A N 1
ATOM 586 C CA . LYS A 1 81 ? 4.069 2.334 8.087 1.00 97.75 81 LYS A CA 1
ATOM 587 C C . LYS A 1 81 ? 3.639 3.761 8.402 1.00 97.75 81 LYS A C 1
ATOM 589 O O . LYS A 1 81 ? 2.564 3.980 8.955 1.00 97.75 81 LYS A O 1
ATOM 594 N N . ASN A 1 82 ? 4.428 4.740 7.963 1.00 96.25 82 ASN A N 1
ATOM 595 C CA . ASN A 1 82 ? 4.081 6.150 8.109 1.00 96.25 82 ASN A CA 1
ATOM 596 C C . ASN A 1 82 ? 2.723 6.483 7.460 1.00 96.25 82 ASN A C 1
ATOM 598 O O . ASN A 1 82 ? 1.926 7.211 8.047 1.00 96.25 82 ASN A O 1
ATOM 602 N N . LEU A 1 83 ? 2.415 5.909 6.293 1.00 96.94 83 LEU A N 1
ATOM 603 C CA . LEU A 1 83 ? 1.137 6.116 5.618 1.00 96.94 83 LEU A CA 1
ATOM 604 C C . LEU A 1 83 ? -0.007 5.488 6.417 1.00 96.94 83 LEU A C 1
ATOM 606 O O . LEU A 1 83 ? -1.024 6.157 6.609 1.00 96.94 83 LEU A O 1
ATOM 610 N N . LYS A 1 84 ? 0.187 4.261 6.925 1.00 97.69 84 LYS A N 1
ATOM 611 C CA . LYS A 1 84 ? -0.780 3.553 7.784 1.00 97.69 84 LYS A CA 1
ATOM 612 C C . LYS A 1 84 ? -1.106 4.365 9.034 1.00 97.69 84 LYS A C 1
ATOM 614 O O . LYS A 1 84 ? -2.271 4.649 9.283 1.00 97.69 84 LYS A O 1
ATOM 619 N N . GLU A 1 85 ? -0.089 4.809 9.771 1.00 97.38 85 GLU A N 1
ATOM 620 C CA . GLU A 1 85 ? -0.250 5.639 10.974 1.00 97.38 85 GLU A CA 1
ATOM 621 C C . GLU A 1 85 ? -0.994 6.938 10.660 1.00 97.38 85 GLU A C 1
ATOM 623 O O . GLU A 1 85 ? -1.925 7.332 11.359 1.00 97.38 85 GLU A O 1
ATOM 628 N N . SER A 1 86 ? -0.623 7.582 9.557 1.00 96.31 86 SER A N 1
ATOM 629 C CA . SER A 1 86 ? -1.135 8.897 9.192 1.00 96.31 86 SER A CA 1
ATOM 630 C C . SER A 1 86 ? -2.582 8.910 8.676 1.00 96.31 86 SER A C 1
ATOM 632 O O . SER A 1 86 ? -3.182 9.987 8.583 1.00 96.31 86 SER A O 1
ATOM 634 N N . LEU A 1 87 ? -3.118 7.744 8.302 1.00 96.94 87 LEU A N 1
ATOM 635 C CA . LEU A 1 87 ? -4.489 7.544 7.825 1.00 96.94 87 LEU A CA 1
ATOM 636 C C . LEU A 1 87 ? -5.324 6.679 8.774 1.00 96.94 87 LEU A C 1
ATOM 638 O O . LEU A 1 87 ? -6.498 6.466 8.485 1.00 96.94 87 LEU A O 1
ATOM 642 N N . LYS A 1 88 ? -4.747 6.194 9.881 1.00 97.31 88 LYS A N 1
ATOM 643 C CA . LYS A 1 88 ? -5.317 5.128 10.712 1.00 97.31 88 LYS A CA 1
ATOM 644 C C . LYS A 1 88 ? -6.790 5.344 11.051 1.00 97.31 88 LYS A C 1
ATOM 646 O O . LYS A 1 88 ? -7.614 4.493 10.745 1.00 97.31 88 LYS A O 1
ATOM 651 N N . GLU A 1 89 ? -7.128 6.495 11.626 1.00 97.69 89 GLU A N 1
ATOM 652 C CA . GLU A 1 89 ? -8.494 6.765 12.088 1.00 97.69 89 GLU A CA 1
ATOM 653 C C . GLU A 1 89 ? -9.535 6.714 10.963 1.00 97.69 89 GLU A C 1
ATOM 655 O O . GLU A 1 89 ? -10.623 6.170 11.145 1.00 97.69 89 GLU A O 1
ATOM 660 N N . ASP A 1 90 ? -9.226 7.285 9.799 1.00 97.88 90 ASP A N 1
ATOM 661 C CA . ASP A 1 90 ? -10.163 7.326 8.674 1.00 97.88 90 ASP A CA 1
ATOM 662 C C . ASP A 1 90 ? -10.145 6.028 7.865 1.00 97.88 90 ASP A C 1
ATOM 664 O O . ASP A 1 90 ? -11.181 5.615 7.338 1.00 97.88 90 ASP A O 1
ATOM 668 N N . PHE A 1 91 ? -8.995 5.354 7.804 1.00 98.44 91 PHE A N 1
ATOM 669 C CA . PHE A 1 91 ? -8.869 4.041 7.191 1.00 98.44 91 PHE A CA 1
ATOM 670 C C . PHE A 1 91 ? -9.680 3.003 7.965 1.00 98.44 91 PHE A C 1
ATOM 672 O O . PHE A 1 91 ? -10.460 2.289 7.347 1.00 98.44 91 PHE A O 1
ATOM 679 N N . ASP A 1 92 ? -9.575 2.964 9.296 1.00 98.25 92 ASP A N 1
ATOM 680 C CA . ASP A 1 92 ? -10.301 2.007 10.140 1.00 98.25 92 ASP A CA 1
ATOM 681 C C . ASP A 1 92 ? -11.825 2.202 10.013 1.00 98.25 92 ASP A C 1
ATOM 683 O O . ASP A 1 92 ? -12.572 1.235 9.846 1.00 98.25 92 ASP A O 1
ATOM 687 N N . LYS A 1 93 ? -12.306 3.457 9.971 1.00 98.19 93 LYS A N 1
ATOM 688 C CA . LYS A 1 93 ? -13.721 3.757 9.670 1.00 98.19 93 LYS A CA 1
ATOM 689 C C . LYS A 1 93 ? -14.125 3.206 8.305 1.00 98.19 93 LYS A C 1
ATOM 691 O O . LYS A 1 93 ? -15.169 2.568 8.179 1.00 98.19 93 LYS A O 1
ATOM 696 N N . ARG A 1 94 ? -13.309 3.446 7.275 1.00 98.00 94 ARG A N 1
ATOM 697 C CA . ARG A 1 94 ? -13.603 2.991 5.912 1.00 98.00 94 ARG A CA 1
ATOM 698 C C . ARG A 1 94 ? -13.561 1.466 5.796 1.00 98.00 94 ARG A C 1
ATOM 700 O O . ARG A 1 94 ? -14.392 0.890 5.101 1.00 98.00 94 ARG A O 1
ATOM 707 N N . ALA A 1 95 ? -12.636 0.820 6.491 1.00 98.12 95 ALA A N 1
ATOM 708 C CA . ALA A 1 95 ? -12.497 -0.626 6.560 1.00 98.12 95 ALA A CA 1
ATOM 709 C C . ALA A 1 95 ? -13.722 -1.271 7.227 1.00 98.12 95 ALA A C 1
ATOM 711 O O . ALA A 1 95 ? -14.262 -2.252 6.713 1.00 98.12 95 ALA A O 1
ATOM 712 N N . ALA A 1 96 ? -14.243 -0.657 8.295 1.00 98.12 96 ALA A N 1
ATOM 713 C CA . ALA A 1 96 ? -15.503 -1.061 8.913 1.00 98.12 96 ALA A CA 1
ATOM 714 C C . ALA A 1 96 ? -16.705 -0.904 7.961 1.00 98.12 96 ALA A C 1
ATOM 716 O O . ALA A 1 96 ? -17.532 -1.809 7.877 1.00 98.12 96 ALA A O 1
ATOM 717 N N . GLU A 1 97 ? -16.786 0.193 7.195 1.00 97.31 97 GLU A N 1
ATOM 718 C CA . GLU A 1 97 ? -17.825 0.366 6.163 1.00 97.31 97 GLU A CA 1
ATOM 719 C C . GLU A 1 97 ? -17.757 -0.705 5.055 1.00 97.31 97 GLU A C 1
ATOM 721 O O . GLU A 1 97 ? -18.785 -1.062 4.487 1.00 97.31 97 GLU A O 1
ATOM 726 N N . GLU A 1 98 ? -16.562 -1.214 4.741 1.00 96.62 98 GLU A N 1
ATOM 727 C CA . GLU A 1 98 ? -16.336 -2.292 3.764 1.00 96.62 98 GLU A CA 1
ATOM 728 C C . GLU A 1 98 ? -16.514 -3.706 4.343 1.00 96.62 98 GLU A C 1
ATOM 730 O O . GLU A 1 98 ? -16.357 -4.692 3.617 1.00 96.62 98 GLU A O 1
ATOM 735 N N . GLY A 1 99 ? -16.837 -3.819 5.636 1.00 97.00 99 GLY A N 1
ATOM 736 C CA . GLY A 1 99 ? -17.046 -5.094 6.324 1.00 97.00 99 GLY A CA 1
ATOM 737 C C . GLY A 1 99 ? -15.761 -5.828 6.723 1.00 97.00 99 GLY A C 1
ATOM 738 O O . GLY A 1 99 ? -15.825 -7.014 7.033 1.00 97.00 99 GLY A O 1
ATOM 739 N N . VAL A 1 100 ? -14.606 -5.151 6.725 1.00 97.12 100 VAL A N 1
ATOM 740 C CA . VAL A 1 100 ? -13.302 -5.721 7.117 1.00 97.12 100 VAL A CA 1
ATOM 741 C C . VAL A 1 100 ? -12.612 -4.784 8.123 1.00 97.12 100 VAL A C 1
ATOM 743 O O . VAL A 1 100 ? -11.645 -4.117 7.774 1.00 97.12 100 VAL A O 1
ATOM 746 N N . PRO A 1 101 ? -13.117 -4.654 9.363 1.00 96.94 101 PRO A N 1
ATOM 747 C CA . PRO A 1 101 ? -12.674 -3.619 10.307 1.00 96.94 101 PRO A CA 1
ATOM 748 C C . PRO A 1 101 ? -11.203 -3.727 10.735 1.00 96.94 101 PRO A C 1
ATOM 750 O O . PRO A 1 101 ? -10.615 -2.731 11.134 1.00 96.94 101 PRO A O 1
ATOM 753 N N . ASP A 1 102 ? -10.603 -4.910 10.635 1.00 96.88 102 ASP A N 1
ATOM 754 C CA . ASP A 1 102 ? -9.205 -5.195 10.970 1.00 96.88 102 ASP A CA 1
ATOM 755 C C . ASP A 1 102 ? -8.276 -5.173 9.741 1.00 96.88 102 ASP A C 1
ATOM 757 O O . ASP A 1 102 ? -7.136 -5.629 9.804 1.00 96.88 102 ASP A O 1
ATOM 761 N N . LEU A 1 103 ? -8.742 -4.644 8.602 1.00 98.38 103 LEU A N 1
ATOM 762 C CA . LEU A 1 103 ? -7.990 -4.651 7.344 1.00 98.38 103 LEU A CA 1
ATOM 763 C C . LEU A 1 103 ? -6.602 -4.011 7.475 1.00 98.38 103 LEU A C 1
ATOM 765 O O . LEU A 1 103 ? -5.639 -4.549 6.937 1.00 98.38 103 LEU A O 1
ATOM 769 N N . LEU A 1 104 ? -6.477 -2.891 8.195 1.00 97.81 104 LEU A N 1
ATOM 770 C CA . LEU A 1 104 ? -5.199 -2.183 8.331 1.00 97.81 104 LEU A CA 1
ATOM 771 C C . LEU A 1 104 ? -4.124 -3.037 9.023 1.00 97.81 104 LEU A C 1
ATOM 773 O O . LEU A 1 104 ? -2.940 -2.926 8.690 1.00 97.81 104 LEU A O 1
ATOM 777 N N . ASP A 1 105 ? -4.537 -3.912 9.940 1.00 97.44 105 ASP A N 1
ATOM 778 C CA . ASP A 1 105 ? -3.646 -4.822 10.660 1.00 97.44 105 ASP A CA 1
ATOM 779 C C . ASP A 1 105 ? -3.206 -6.002 9.788 1.00 97.44 105 ASP A C 1
ATOM 781 O O . ASP A 1 105 ? -2.156 -6.579 10.042 1.00 97.44 105 ASP A O 1
ATOM 785 N N . ARG A 1 106 ? -3.975 -6.345 8.745 1.00 98.31 106 ARG A N 1
ATOM 786 C CA . ARG A 1 106 ? -3.645 -7.408 7.778 1.00 98.31 106 ARG A CA 1
ATOM 787 C C . ARG A 1 106 ? -2.769 -6.923 6.620 1.00 98.31 106 ARG A C 1
ATOM 789 O O . ARG A 1 106 ? -2.248 -7.744 5.870 1.00 98.31 106 ARG A O 1
ATOM 796 N N . ILE A 1 107 ? -2.628 -5.611 6.449 1.00 98.69 107 ILE A N 1
ATOM 797 C CA . ILE A 1 107 ? -1.780 -4.990 5.425 1.00 98.69 107 ILE A CA 1
ATOM 798 C C . ILE A 1 107 ? -0.326 -5.023 5.897 1.00 98.69 107 ILE A C 1
ATOM 800 O O . ILE A 1 107 ? -0.032 -4.594 7.008 1.00 98.69 107 ILE A O 1
ATOM 804 N N . ALA A 1 108 ? 0.607 -5.471 5.063 1.00 98.69 108 ALA A N 1
ATOM 805 C CA . ALA A 1 108 ? 2.028 -5.425 5.402 1.00 98.69 108 ALA A CA 1
ATOM 806 C C . ALA A 1 108 ? 2.604 -3.997 5.300 1.00 98.69 108 ALA A C 1
ATOM 808 O O . ALA A 1 108 ? 2.023 -3.111 4.671 1.00 98.69 108 ALA A O 1
ATOM 809 N N . ASP A 1 109 ? 3.767 -3.780 5.904 1.00 98.62 109 ASP A N 1
ATOM 810 C CA . ASP A 1 109 ? 4.575 -2.570 5.749 1.00 98.62 109 ASP A CA 1
ATOM 811 C C . ASP A 1 109 ? 6.072 -2.920 5.743 1.00 98.62 109 ASP A C 1
ATOM 813 O O . ASP A 1 109 ? 6.442 -4.094 5.844 1.00 98.62 109 ASP A O 1
ATOM 817 N N . GLU A 1 110 ? 6.941 -1.916 5.614 1.00 98.19 110 GLU A N 1
ATOM 818 C CA . GLU A 1 110 ? 8.397 -2.098 5.565 1.00 98.19 110 GLU A CA 1
ATOM 819 C C . GLU A 1 110 ? 8.988 -2.726 6.837 1.00 98.19 110 GLU A C 1
ATOM 821 O O . GLU A 1 110 ? 10.099 -3.247 6.811 1.00 98.19 110 GLU A O 1
ATOM 826 N N . THR A 1 111 ? 8.264 -2.708 7.961 1.00 97.94 111 THR A N 1
ATOM 827 C CA . THR A 1 111 ? 8.702 -3.366 9.202 1.00 97.94 111 THR A CA 1
ATOM 828 C C . THR A 1 111 ? 8.394 -4.864 9.216 1.00 97.94 111 THR A C 1
ATOM 830 O O . THR A 1 111 ? 8.922 -5.587 10.060 1.00 97.94 111 THR A O 1
ATOM 833 N N . ILE A 1 112 ? 7.577 -5.332 8.267 1.00 97.94 112 ILE A N 1
ATOM 834 C CA . ILE A 1 112 ? 7.201 -6.736 8.078 1.00 97.94 112 ILE A CA 1
ATOM 835 C C . ILE A 1 112 ? 7.973 -7.334 6.897 1.00 97.94 112 ILE A C 1
ATOM 837 O O . ILE A 1 112 ? 8.616 -8.373 7.042 1.00 97.94 112 ILE A O 1
ATOM 841 N N . CYS A 1 113 ? 7.913 -6.698 5.722 1.00 97.12 113 CYS A N 1
ATOM 842 C CA . CYS A 1 113 ? 8.583 -7.183 4.515 1.00 97.12 113 CYS A CA 1
ATOM 843 C C . CYS A 1 113 ? 8.809 -6.079 3.470 1.00 97.12 113 CYS A C 1
ATOM 845 O O . CYS A 1 113 ? 8.065 -5.100 3.390 1.00 97.12 113 CYS A O 1
ATOM 847 N N . GLU A 1 114 ? 9.819 -6.285 2.620 1.00 95.88 114 GLU A N 1
ATOM 848 C CA . GLU A 1 114 ? 10.131 -5.430 1.463 1.00 95.88 114 GLU A CA 1
ATOM 849 C C . GLU A 1 114 ? 10.200 -6.226 0.141 1.00 95.88 114 GLU A C 1
ATOM 851 O O . GLU A 1 114 ? 10.525 -5.664 -0.902 1.00 95.88 114 GLU A O 1
ATOM 856 N N . ASP A 1 115 ? 9.897 -7.528 0.170 1.00 95.81 115 ASP A N 1
ATOM 857 C CA . ASP A 1 115 ? 9.944 -8.449 -0.971 1.00 95.81 115 ASP A CA 1
ATOM 858 C C . ASP A 1 115 ? 8.611 -9.201 -1.138 1.00 95.81 115 ASP A C 1
ATOM 860 O O . ASP A 1 115 ? 7.826 -9.316 -0.193 1.00 95.81 115 ASP A O 1
ATOM 864 N N . SER A 1 116 ? 8.323 -9.659 -2.359 1.00 94.94 116 SER A N 1
ATOM 865 C CA . SER A 1 116 ? 7.035 -10.275 -2.704 1.00 94.94 116 SER A CA 1
ATOM 866 C C . SER A 1 116 ? 6.822 -11.644 -2.057 1.00 94.94 116 SER A C 1
ATOM 868 O O . SER A 1 116 ? 5.689 -11.981 -1.718 1.00 94.94 116 SER A O 1
ATOM 870 N N . GLU A 1 117 ? 7.888 -12.416 -1.844 1.00 96.31 117 GLU A N 1
ATOM 871 C CA . GLU A 1 117 ? 7.821 -13.750 -1.241 1.00 96.31 117 GLU A CA 1
ATOM 872 C C . GLU A 1 117 ? 7.343 -13.663 0.212 1.00 96.31 117 GLU A C 1
ATOM 874 O O . GLU A 1 117 ? 6.307 -14.231 0.562 1.00 96.31 117 GLU A O 1
ATOM 879 N N . LYS A 1 118 ? 8.006 -12.844 1.037 1.00 97.81 118 LYS A N 1
ATOM 880 C CA . LYS A 1 118 ? 7.590 -12.621 2.429 1.00 97.81 118 LYS A CA 1
ATOM 881 C C . LYS A 1 118 ? 6.245 -11.917 2.540 1.00 97.81 118 LYS A C 1
ATOM 883 O O . LYS A 1 118 ? 5.501 -12.166 3.489 1.00 97.81 118 LYS A O 1
ATOM 888 N N . LEU A 1 119 ? 5.915 -11.047 1.582 1.00 98.31 119 LEU A N 1
ATOM 889 C CA . LEU A 1 119 ? 4.585 -10.449 1.520 1.00 98.31 119 LEU A CA 1
ATOM 890 C C . LEU A 1 119 ? 3.519 -11.541 1.384 1.00 98.31 119 LEU A C 1
ATOM 892 O O . LEU A 1 119 ? 2.549 -11.539 2.138 1.00 98.31 119 LEU A O 1
ATOM 896 N N . MET A 1 120 ? 3.707 -12.500 0.477 1.00 98.38 120 MET A N 1
ATOM 897 C CA . MET A 1 120 ? 2.757 -13.597 0.286 1.00 98.38 120 MET A CA 1
ATOM 898 C C . MET A 1 120 ? 2.596 -14.476 1.524 1.00 98.38 120 MET A C 1
ATOM 900 O O . MET A 1 120 ? 1.464 -14.818 1.882 1.00 98.38 120 MET A O 1
ATOM 904 N N . GLU A 1 121 ? 3.694 -14.805 2.206 1.00 98.12 121 GLU A N 1
ATOM 905 C CA . GLU A 1 121 ? 3.657 -15.553 3.468 1.00 98.12 121 GLU A CA 1
ATOM 906 C C . GLU A 1 121 ? 2.816 -14.822 4.521 1.00 98.12 121 GLU A C 1
ATOM 908 O O . GLU A 1 121 ? 1.890 -15.398 5.101 1.00 98.12 121 GLU A O 1
ATOM 913 N N . TYR A 1 122 ? 3.079 -13.526 4.711 1.00 98.50 122 TYR A N 1
ATOM 914 C CA . TYR A 1 122 ? 2.373 -12.702 5.684 1.00 98.50 122 TYR A CA 1
ATOM 915 C C . TYR A 1 122 ? 0.877 -12.569 5.369 1.00 98.50 122 TYR A C 1
ATOM 917 O O . TYR A 1 122 ? 0.035 -12.784 6.243 1.00 98.50 122 TYR A O 1
ATOM 925 N N . LEU A 1 123 ? 0.519 -12.261 4.118 1.00 98.44 123 LEU A N 1
ATOM 926 C CA . LEU A 1 123 ? -0.883 -12.113 3.711 1.00 98.44 123 LEU A CA 1
ATOM 927 C C . LEU A 1 123 ? -1.666 -13.417 3.873 1.00 98.44 123 LEU A C 1
ATOM 929 O O . LEU A 1 123 ? -2.835 -13.389 4.263 1.00 98.44 123 LEU A O 1
ATOM 933 N N . THR A 1 124 ? -1.019 -14.553 3.600 1.00 98.12 124 THR A N 1
ATOM 934 C CA . THR A 1 124 ? -1.610 -15.882 3.792 1.00 98.12 124 THR A CA 1
ATOM 935 C C . THR A 1 124 ? -1.862 -16.143 5.273 1.00 98.12 124 THR A C 1
ATOM 937 O O . THR A 1 124 ? -2.967 -16.536 5.646 1.00 98.12 124 THR A O 1
ATOM 940 N N . GLN A 1 125 ? -0.878 -15.860 6.132 1.00 97.94 125 GLN A N 1
ATOM 941 C CA . GLN A 1 125 ? -1.006 -16.009 7.582 1.00 97.94 125 GLN A CA 1
ATOM 942 C C . GLN A 1 125 ? -2.120 -15.125 8.163 1.00 97.94 125 GLN A C 1
ATOM 944 O O . GLN A 1 125 ? -2.870 -15.571 9.030 1.00 97.94 125 GLN A O 1
ATOM 949 N N . MET A 1 126 ? -2.249 -13.888 7.678 1.00 97.62 126 MET A N 1
ATOM 950 C CA . MET A 1 126 ? -3.267 -12.937 8.137 1.00 97.62 126 MET A CA 1
ATOM 951 C C . MET A 1 126 ? -4.649 -13.165 7.508 1.00 97.62 126 MET A C 1
ATOM 953 O O . MET A 1 126 ? -5.605 -12.473 7.865 1.00 97.62 126 MET A O 1
ATOM 957 N N . GLY A 1 127 ? -4.778 -14.100 6.558 1.00 97.50 127 GLY A N 1
ATOM 958 C CA . GLY A 1 127 ? -6.020 -14.319 5.817 1.00 97.50 127 GLY A CA 1
ATOM 959 C C . GLY A 1 127 ? -6.496 -13.040 5.124 1.00 97.50 127 GLY A C 1
ATOM 960 O O . GLY A 1 127 ? -7.639 -12.609 5.313 1.00 97.50 127 GLY A O 1
ATOM 961 N N . HIS A 1 128 ? -5.598 -12.376 4.393 1.00 98.44 128 HIS A N 1
ATOM 962 C CA . HIS A 1 128 ? -5.902 -11.105 3.744 1.00 98.44 128 HIS A CA 1
ATOM 963 C C . HIS A 1 128 ? -7.001 -11.276 2.673 1.00 98.44 128 HIS A C 1
ATOM 965 O O . HIS A 1 128 ? -6.884 -12.164 1.825 1.00 98.44 128 HIS A O 1
ATOM 971 N N . PRO A 1 129 ? -8.053 -10.428 2.646 1.00 97.88 129 PRO A N 1
ATOM 972 C CA . PRO A 1 129 ? -9.200 -10.615 1.750 1.00 97.88 129 PRO A CA 1
ATOM 973 C C . PRO A 1 129 ? -8.839 -10.579 0.259 1.00 97.88 129 PRO A C 1
ATOM 975 O O . PRO A 1 129 ? -9.476 -11.269 -0.527 1.00 97.88 129 PRO A O 1
ATOM 978 N N . ALA A 1 130 ? -7.805 -9.829 -0.139 1.00 98.06 130 ALA A N 1
ATOM 979 C CA . ALA A 1 130 ? -7.353 -9.776 -1.535 1.00 98.06 130 ALA A CA 1
ATOM 980 C C . ALA A 1 130 ? -7.069 -11.167 -2.139 1.00 98.06 130 ALA A C 1
ATOM 982 O O . ALA A 1 130 ? -7.344 -11.387 -3.316 1.00 98.06 130 ALA A O 1
ATOM 983 N N . LEU A 1 131 ? -6.587 -12.122 -1.332 1.00 97.31 131 LEU A N 1
ATOM 984 C CA . LEU A 1 131 ? -6.208 -13.460 -1.800 1.00 97.31 131 LEU A CA 1
ATOM 985 C C . LEU A 1 131 ? -7.404 -14.319 -2.244 1.00 97.31 131 LEU A C 1
ATOM 987 O O . LEU A 1 131 ? -7.216 -15.281 -2.981 1.00 97.31 131 LEU A O 1
ATOM 991 N N . SER A 1 132 ? -8.622 -13.991 -1.802 1.00 96.50 132 SER A N 1
ATOM 992 C CA . SER A 1 132 ? -9.848 -14.740 -2.118 1.00 96.50 132 SER A CA 1
ATOM 993 C C . SER A 1 132 ? -10.828 -13.983 -3.015 1.00 96.50 132 SER A C 1
ATOM 995 O O . SER A 1 132 ? -11.896 -14.503 -3.335 1.00 96.50 132 SER A O 1
ATOM 997 N N . MET A 1 133 ? -10.489 -12.758 -3.417 1.00 96.75 133 MET A N 1
ATOM 998 C CA . MET A 1 133 ? -11.269 -11.976 -4.375 1.00 96.75 133 MET A CA 1
ATOM 999 C C . MET A 1 133 ? -11.014 -12.453 -5.808 1.00 96.75 133 MET A C 1
ATOM 1001 O O . MET A 1 133 ? -10.005 -13.101 -6.085 1.00 96.75 133 MET A O 1
ATOM 1005 N N . ASP A 1 134 ? -11.890 -12.066 -6.737 1.00 96.12 134 ASP A N 1
ATOM 1006 C CA . ASP A 1 134 ? -11.681 -12.334 -8.163 1.00 96.12 134 ASP A CA 1
ATOM 1007 C C . ASP A 1 134 ? -10.300 -11.826 -8.626 1.00 96.12 134 ASP A C 1
ATOM 1009 O O . ASP A 1 134 ? -9.798 -10.834 -8.076 1.00 96.12 134 ASP A O 1
ATOM 1013 N N . PRO A 1 135 ? -9.653 -12.481 -9.602 1.00 94.00 135 PRO A N 1
ATOM 1014 C CA . PRO A 1 135 ? -8.381 -12.014 -10.143 1.00 94.00 135 PRO A CA 1
ATOM 1015 C C . PRO A 1 135 ? -8.463 -10.570 -10.656 1.00 94.00 135 PRO A C 1
ATOM 1017 O O . PRO A 1 135 ? -9.414 -10.198 -11.340 1.00 94.00 135 PRO A O 1
ATOM 1020 N N . MET A 1 136 ? -7.461 -9.746 -10.333 1.00 88.50 136 MET A N 1
ATOM 1021 C CA . MET A 1 136 ? -7.321 -8.397 -10.910 1.00 88.50 136 MET A CA 1
ATOM 1022 C C . MET A 1 136 ? -6.860 -8.411 -12.381 1.00 88.50 136 MET A C 1
ATOM 1024 O O . MET A 1 136 ? -6.923 -7.369 -13.037 1.00 88.50 136 MET A O 1
ATOM 1028 N N . LEU A 1 137 ? -6.367 -9.556 -12.873 1.00 79.81 137 LEU A N 1
ATOM 1029 C CA . LEU A 1 137 ? -5.823 -9.780 -14.218 1.00 79.81 137 LEU A CA 1
ATOM 1030 C C . LEU A 1 137 ? -6.453 -11.015 -14.867 1.00 79.81 137 LEU A C 1
ATOM 1032 O O . LEU A 1 137 ? -6.615 -12.026 -14.146 1.00 79.81 137 LEU A O 1
#

Radius of gyration: 13.65 Å; Cα contacts (8 Å, |Δi|>4): 250; chains: 1; bounding box: 32×32×32 Å

Solvent-accessible surface area (backbone atoms only — not comparable to full-atom values): 7642 Å² total; per-residue (Å²): 125,61,20,86,64,83,49,45,25,36,40,36,54,36,75,93,51,38,24,27,34,41,46,45,72,88,53,82,55,64,28,53,78,80,43,34,50,71,59,50,47,68,67,36,26,80,59,43,79,45,89,62,46,42,56,35,56,70,74,49,64,65,38,88,70,29,55,50,94,76,57,25,70,57,22,50,47,33,36,39,56,70,58,51,67,76,39,39,76,58,43,40,54,48,24,43,76,73,75,39,57,63,48,76,79,38,31,42,23,68,93,76,39,43,41,52,68,59,42,49,55,51,30,59,75,54,64,34,66,22,72,78,49,79,72,84,116

Foldseek 3Di:
DAAALPFQWKWADDQLLLAIEIEGPPDQDAAQVRDGPVVLSVVRHDRDDDPRMHGHHLVLLLDCVAPVVSLGNLRHQEYAPVSCVVCVVSVLVSCVVSVRNCQSVQHHHVVQDRHNVSSVVSNVVSVRVSNVDDRPD

Secondary structure (DSSP, 8-state):
----S--SEEEEEEGGGTEEEEEETT--S--TTSS-HHHHHHHH-TT---TTEEEE-GGGTT-TTTTGGGTGGGGEEEE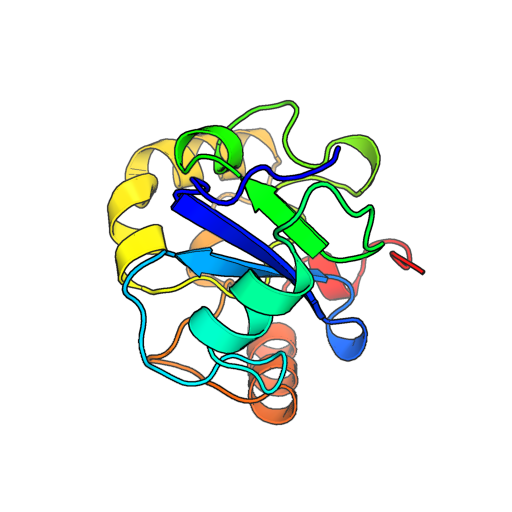-HHHHHHHHHHHHHHHHHTT-TTHHHHSB-TTT-SSHHHHHHHHHHTT-GGGGSPP--

Nearest PDB structures (foldseek):
  3i01-assembly1_M  TM=9.934E-01  e=7.974E-19  Neomoorella thermoacetica
  3git-assembly1_A  TM=9.938E-01  e=1.513E-18  Neomoorella thermoacetica
  8cjc-assembly1_B  TM=9.915E-01  e=9.689E-18  Carboxydothermus hydrogenoformans Z-2901
  6ytt-assembly1_A  TM=9.884E-01  e=9.088E-18  Clostridium autoethanogenum DSM 10061
  5gol-assembly1_D  TM=9.371E-01  e=2.692E-18  Neomoorella thermoacetica